Protein AF-A0A1D7VVM2-F1 (afdb_monomer_lite)

pLDDT: mean 84.2, std 16.3, range [31.2, 98.31]

Foldseek 3Di:
DDDDDDDDPDDDPDPVCLVVVLQVLLVVCLVVVPADAAPDPVLVPDDPSHSSVVNNVVVVVVVVVVVVVVVVVLVVCCVVPVPVSVCVVCVVVVVVVVVVCVVVVVVPPDDPVRVVVVPPDDPDDDDADDPPDDWDDDPPDPPDTRDDDDPPPPPDDD

InterPro domains:
  IPR024384 Protein of unknown function DUF2742 [PF10888] (24-93)

Structure (mmCIF, N/CA/C/O backbone):
data_AF-A0A1D7VVM2-F1
#
_entry.id   AF-A0A1D7VVM2-F1
#
loop_
_atom_site.group_PDB
_atom_site.id
_atom_site.type_symbol
_atom_site.label_atom_id
_atom_site.label_alt_id
_atom_site.label_comp_id
_atom_site.label_asym_id
_atom_site.label_entity_id
_atom_site.label_seq_id
_atom_site.pdbx_PDB_ins_code
_atom_site.Cartn_x
_atom_site.Cartn_y
_atom_site.Cartn_z
_atom_site.occupancy
_atom_site.B_iso_or_equiv
_atom_site.auth_seq_id
_atom_site.auth_comp_id
_atom_site.auth_asym_id
_atom_site.auth_atom_id
_atom_site.pdbx_PDB_model_num
ATOM 1 N N . MET A 1 1 ? 41.218 -35.519 -23.480 1.00 61.88 1 MET A N 1
ATOM 2 C CA . MET A 1 1 ? 41.446 -34.095 -23.802 1.00 61.88 1 MET A CA 1
ATOM 3 C C . MET A 1 1 ? 40.141 -33.341 -23.582 1.00 61.88 1 MET A C 1
ATOM 5 O O . MET A 1 1 ? 39.151 -33.751 -2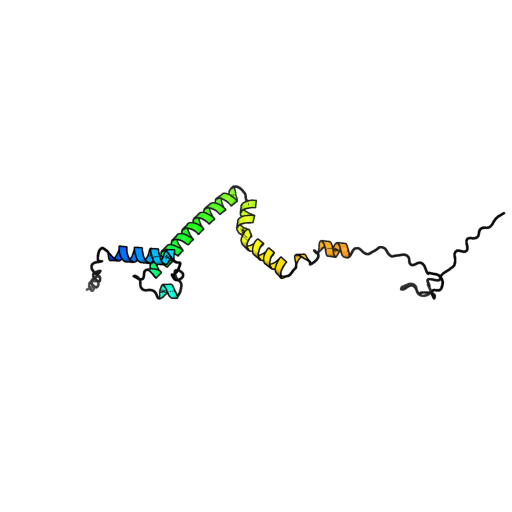4.176 1.00 61.88 1 MET A O 1
ATOM 9 N N . PRO A 1 2 ? 40.089 -32.343 -22.685 1.00 64.62 2 PRO A N 1
ATOM 10 C CA . PRO A 1 2 ? 38.879 -31.554 -22.451 1.00 64.62 2 PRO A CA 1
ATOM 11 C C . PRO A 1 2 ? 38.575 -30.666 -23.668 1.00 64.62 2 PRO A C 1
ATOM 13 O O . PRO A 1 2 ? 39.485 -30.050 -24.221 1.00 64.62 2 PRO A O 1
ATOM 16 N N . GLN A 1 3 ? 37.311 -30.627 -24.103 1.00 68.56 3 GLN A N 1
ATOM 17 C CA . GLN A 1 3 ? 36.887 -29.732 -25.181 1.00 68.56 3 GLN A CA 1
ATOM 18 C C . GLN A 1 3 ? 36.989 -28.264 -24.736 1.00 68.56 3 GLN A C 1
ATOM 20 O O . GLN A 1 3 ? 36.658 -27.957 -23.586 1.00 68.56 3 GLN A O 1
ATOM 25 N N . PRO A 1 4 ? 37.427 -27.351 -25.622 1.00 75.56 4 PRO A N 1
ATOM 26 C CA . PRO A 1 4 ? 37.431 -25.927 -25.324 1.00 75.56 4 PRO A CA 1
ATOM 27 C C . PRO A 1 4 ? 35.992 -25.414 -25.127 1.00 75.56 4 PRO A C 1
ATOM 29 O O . PRO A 1 4 ? 35.072 -25.901 -25.792 1.00 75.56 4 PRO A O 1
ATOM 32 N N . PRO A 1 5 ? 35.776 -24.434 -24.229 1.00 73.88 5 PRO A N 1
ATOM 33 C CA . PRO A 1 5 ? 34.462 -23.836 -24.035 1.00 73.88 5 PRO A CA 1
ATOM 34 C C . PRO A 1 5 ? 33.965 -23.201 -25.344 1.00 73.88 5 PRO A C 1
ATOM 36 O O . PRO A 1 5 ? 34.775 -22.663 -26.106 1.00 73.88 5 PRO A O 1
ATOM 39 N N . PRO A 1 6 ? 32.647 -23.233 -25.617 1.00 73.56 6 PRO A N 1
ATOM 40 C CA . PRO A 1 6 ? 32.097 -22.602 -26.807 1.00 73.56 6 PRO A CA 1
ATOM 41 C C . PRO A 1 6 ? 32.425 -21.100 -26.812 1.00 73.56 6 PRO A C 1
ATOM 43 O O . PRO A 1 6 ? 32.463 -20.475 -25.743 1.00 73.56 6 PRO A O 1
ATOM 46 N N . PRO A 1 7 ? 32.647 -20.494 -27.993 1.00 65.62 7 PRO A N 1
ATOM 47 C CA . PRO A 1 7 ? 32.898 -19.066 -28.083 1.00 65.62 7 PRO A CA 1
ATOM 48 C C . PRO A 1 7 ? 31.713 -18.304 -27.485 1.00 65.62 7 PRO A C 1
ATOM 50 O O . PRO A 1 7 ? 30.551 -18.568 -27.811 1.00 65.62 7 PRO A O 1
ATOM 53 N N . ARG A 1 8 ? 32.006 -17.346 -26.597 1.00 63.28 8 ARG A N 1
ATOM 54 C CA . ARG A 1 8 ? 31.006 -16.389 -26.113 1.00 63.28 8 ARG A CA 1
ATOM 55 C C . ARG A 1 8 ? 30.396 -15.714 -27.340 1.00 63.28 8 ARG A C 1
ATOM 57 O O . ARG A 1 8 ? 31.134 -15.162 -28.153 1.00 63.28 8 ARG A O 1
ATOM 64 N N . ARG A 1 9 ? 29.066 -15.780 -27.488 1.00 60.94 9 ARG A N 1
ATOM 65 C CA . ARG A 1 9 ? 28.351 -15.020 -28.522 1.00 60.94 9 ARG A CA 1
ATOM 66 C C . ARG A 1 9 ? 28.802 -13.565 -28.417 1.00 60.94 9 ARG A C 1
ATOM 68 O O . ARG A 1 9 ? 28.677 -12.971 -27.348 1.00 60.94 9 ARG A O 1
ATOM 75 N N . ALA A 1 10 ? 29.363 -13.031 -29.498 1.00 52.31 10 ALA A N 1
ATOM 76 C CA . ALA A 1 10 ? 29.695 -11.620 -29.578 1.00 52.31 10 ALA A CA 1
ATOM 77 C C . ALA A 1 10 ? 28.407 -10.823 -29.333 1.00 52.31 10 ALA A C 1
ATOM 79 O O . ALA A 1 10 ? 27.412 -11.034 -30.032 1.00 52.31 10 ALA A O 1
ATOM 80 N N . CYS A 1 11 ? 28.413 -9.956 -28.317 1.00 48.28 11 CYS A N 1
ATOM 81 C CA . CYS A 1 11 ? 27.382 -8.933 -28.192 1.00 48.28 11 CYS A CA 1
ATOM 82 C C . CYS A 1 11 ? 27.379 -8.140 -29.507 1.00 48.28 11 CYS A C 1
ATOM 84 O O . CYS A 1 11 ? 28.460 -7.726 -29.944 1.00 48.28 11 CYS A O 1
ATOM 86 N N . PRO A 1 12 ? 26.224 -7.940 -30.166 1.00 59.09 12 PRO A N 1
ATOM 87 C CA . PRO A 1 12 ? 26.161 -6.994 -31.269 1.00 59.09 12 PRO A CA 1
ATOM 88 C C . PRO A 1 12 ? 26.639 -5.621 -30.766 1.00 59.09 12 PRO A C 1
ATOM 90 O O . PRO A 1 12 ? 26.466 -5.324 -29.581 1.00 59.09 12 PRO A O 1
ATOM 93 N N . PRO A 1 13 ? 27.258 -4.789 -31.622 1.00 55.31 13 PRO A N 1
ATOM 94 C CA . PRO A 1 13 ? 27.638 -3.441 -31.228 1.00 55.31 13 PRO A CA 1
ATOM 95 C C . PRO A 1 13 ? 26.370 -2.700 -30.799 1.00 55.31 13 PRO A C 1
ATOM 97 O O . PRO A 1 13 ? 25.504 -2.408 -31.624 1.00 55.31 13 PRO A O 1
ATOM 100 N N . GLU A 1 14 ? 26.233 -2.446 -29.499 1.00 62.53 14 GLU A N 1
ATOM 101 C CA . GLU A 1 14 ? 25.170 -1.604 -28.969 1.00 62.53 14 GLU A CA 1
ATOM 102 C C . GLU A 1 14 ? 25.322 -0.235 -29.628 1.00 62.53 14 GLU A C 1
ATOM 104 O O . GLU A 1 14 ? 26.300 0.477 -29.395 1.00 62.53 14 GLU A O 1
ATOM 109 N N . CYS A 1 15 ? 24.391 0.126 -30.515 1.00 61.53 15 CYS A N 1
ATOM 110 C CA . CYS A 1 15 ? 24.367 1.466 -31.078 1.00 61.53 15 CYS A CA 1
ATOM 111 C C . CYS A 1 15 ? 24.290 2.455 -29.901 1.00 61.53 15 CYS A C 1
ATOM 113 O O . CYS A 1 15 ? 23.329 2.368 -29.133 1.00 61.53 15 CYS A O 1
ATOM 115 N N . PRO A 1 16 ? 25.231 3.406 -29.750 1.00 64.94 16 PRO A N 1
ATOM 116 C CA . PRO A 1 16 ? 25.348 4.240 -28.547 1.00 64.94 16 PRO A CA 1
ATOM 117 C C . PRO A 1 16 ? 24.122 5.124 -28.213 1.00 64.94 16 PRO A C 1
ATOM 119 O O . PRO A 1 16 ? 24.108 5.790 -27.184 1.00 64.94 16 PRO A O 1
ATOM 122 N N . GLY A 1 17 ? 23.062 5.113 -29.031 1.00 78.94 17 GLY A N 1
ATOM 123 C CA . GLY A 1 17 ? 21.769 5.748 -28.744 1.00 78.94 17 GLY A CA 1
ATOM 124 C C . GLY A 1 17 ? 20.646 4.802 -28.292 1.00 78.94 17 GLY A C 1
ATOM 125 O O . GLY A 1 17 ? 19.636 5.281 -27.780 1.00 78.94 17 GLY A O 1
ATOM 126 N N . ALA A 1 18 ? 20.789 3.481 -28.441 1.00 83.38 18 ALA A N 1
ATOM 127 C CA . ALA A 1 18 ? 19.703 2.524 -28.199 1.00 83.38 18 ALA A CA 1
ATOM 128 C C . ALA A 1 18 ? 19.247 2.515 -26.730 1.00 83.38 18 ALA A C 1
ATOM 130 O O . ALA A 1 18 ? 18.051 2.587 -26.449 1.00 83.38 18 ALA A O 1
ATOM 131 N N . VAL A 1 19 ? 20.197 2.537 -25.789 1.00 88.12 19 VAL A N 1
ATOM 132 C CA . VAL A 1 19 ? 19.908 2.608 -24.346 1.00 88.12 19 VAL A CA 1
ATOM 133 C C . VAL A 1 19 ? 19.201 3.917 -23.986 1.00 88.12 19 VAL A C 1
ATOM 135 O O . VAL A 1 19 ? 18.252 3.922 -23.204 1.00 88.12 19 VAL A O 1
ATOM 138 N N . HIS A 1 20 ? 19.623 5.037 -24.579 1.00 92.44 20 HIS A N 1
ATOM 139 C CA . HIS A 1 20 ? 19.003 6.335 -24.321 1.00 92.44 20 HIS A CA 1
ATOM 140 C C . HIS A 1 20 ? 17.558 6.400 -24.837 1.00 92.44 20 HIS A C 1
ATOM 142 O O . HIS A 1 20 ? 16.676 6.910 -24.138 1.00 92.44 20 HIS A O 1
ATOM 148 N N . VAL A 1 21 ? 17.297 5.839 -26.023 1.00 93.81 21 VAL A N 1
ATOM 149 C CA . VAL A 1 21 ? 15.944 5.723 -26.584 1.00 93.81 21 VAL A CA 1
ATOM 150 C C . VAL A 1 21 ? 15.067 4.843 -25.694 1.00 93.81 21 VAL A C 1
ATOM 152 O O . VAL A 1 21 ? 13.988 5.286 -25.294 1.00 93.81 21 VAL A O 1
ATOM 155 N N . LEU A 1 22 ? 15.552 3.658 -25.304 1.00 93.44 22 LEU A N 1
ATOM 156 C CA . LEU A 1 22 ? 14.839 2.745 -24.406 1.00 93.44 22 LEU A CA 1
ATOM 157 C C . LEU A 1 22 ? 14.478 3.427 -23.080 1.00 93.44 22 LEU A C 1
ATOM 159 O O . LEU A 1 22 ? 13.329 3.387 -22.643 1.00 93.44 22 LEU A O 1
ATOM 163 N N . TRP A 1 23 ? 15.440 4.115 -22.463 1.00 95.12 23 TRP A N 1
ATOM 164 C CA . TRP A 1 23 ? 15.235 4.840 -21.210 1.00 95.12 23 TRP A CA 1
ATOM 165 C C . TRP A 1 23 ? 14.204 5.967 -21.341 1.00 95.12 23 TRP A C 1
ATOM 167 O O . TRP A 1 23 ? 13.373 6.172 -20.454 1.00 95.12 23 TRP A O 1
ATOM 177 N N . THR A 1 24 ? 14.234 6.699 -22.455 1.00 96.62 24 THR A N 1
ATOM 178 C CA . THR A 1 24 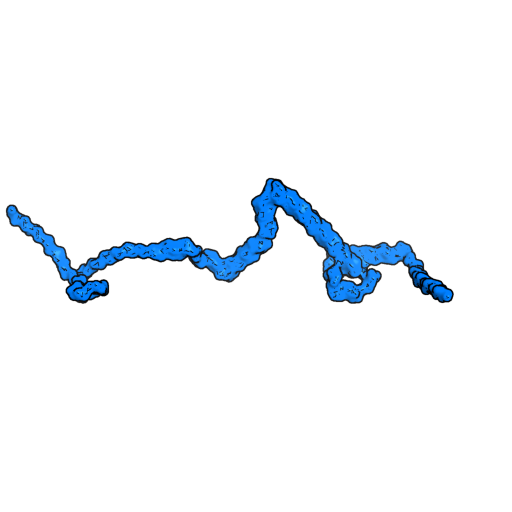? 13.289 7.790 -22.729 1.00 96.62 24 THR A CA 1
ATOM 179 C C . THR A 1 24 ? 11.866 7.259 -22.891 1.00 96.62 24 THR A C 1
ATOM 181 O O . THR A 1 24 ? 10.935 7.793 -22.285 1.00 96.62 24 THR A O 1
ATOM 184 N N . GLN A 1 25 ? 11.700 6.167 -23.637 1.00 95.94 25 GLN A N 1
ATOM 185 C CA . GLN A 1 25 ? 10.410 5.501 -23.820 1.00 95.94 25 GLN A CA 1
ATOM 186 C C . GLN A 1 25 ? 9.894 4.882 -22.513 1.00 95.94 25 GLN A C 1
ATOM 188 O O . GLN A 1 25 ? 8.725 5.058 -22.173 1.00 95.94 25 GLN A O 1
ATOM 193 N N . ALA A 1 26 ? 10.761 4.240 -21.728 1.00 96.56 26 ALA A N 1
ATOM 194 C CA . ALA A 1 26 ? 10.398 3.685 -20.426 1.00 96.56 26 ALA A CA 1
ATOM 195 C C . ALA A 1 26 ? 9.954 4.772 -19.437 1.00 96.56 26 ALA A C 1
ATOM 197 O O . ALA A 1 26 ? 8.964 4.599 -18.731 1.00 96.56 26 ALA A O 1
ATOM 198 N N . LYS A 1 27 ? 10.626 5.932 -19.416 1.00 96.56 27 LYS A N 1
ATOM 199 C CA . LYS A 1 27 ? 10.187 7.093 -18.623 1.00 96.56 27 LYS A CA 1
ATOM 200 C C . LYS A 1 27 ? 8.808 7.595 -19.043 1.00 96.56 27 LYS A C 1
ATOM 202 O O . LYS A 1 27 ? 8.024 7.975 -18.175 1.00 96.56 27 LYS A O 1
ATOM 207 N N . ALA A 1 28 ? 8.516 7.624 -20.343 1.00 96.56 28 ALA A N 1
ATOM 208 C CA . ALA A 1 28 ? 7.195 8.000 -20.836 1.00 96.56 28 ALA A CA 1
ATOM 209 C C . ALA A 1 28 ? 6.129 6.996 -20.365 1.00 96.56 28 ALA A C 1
ATOM 211 O O . ALA A 1 28 ? 5.160 7.407 -19.729 1.00 96.56 28 ALA A O 1
ATOM 212 N N . ALA A 1 29 ? 6.360 5.692 -20.561 1.00 95.94 29 ALA A N 1
ATOM 213 C CA . ALA A 1 29 ? 5.468 4.633 -20.083 1.00 95.94 29 ALA A CA 1
ATOM 214 C C . ALA A 1 29 ? 5.239 4.726 -18.564 1.00 95.94 29 ALA A C 1
ATOM 216 O O . ALA A 1 29 ? 4.094 4.773 -18.111 1.00 95.94 29 ALA A O 1
ATOM 217 N N . TYR A 1 30 ? 6.315 4.881 -17.787 1.00 97.12 30 TYR A N 1
ATOM 218 C CA . TYR A 1 30 ? 6.257 5.060 -16.337 1.00 97.12 30 TYR A CA 1
ATOM 219 C C . TYR A 1 30 ? 5.369 6.243 -15.924 1.00 97.12 30 TYR A C 1
ATOM 221 O O . TYR A 1 30 ? 4.502 6.100 -15.067 1.00 97.12 30 TYR A O 1
ATOM 229 N N . ARG A 1 31 ? 5.540 7.408 -16.566 1.00 96.88 31 ARG A N 1
ATOM 230 C CA . ARG A 1 31 ? 4.743 8.613 -16.276 1.00 96.88 31 ARG A CA 1
ATOM 231 C C . ARG A 1 31 ? 3.263 8.446 -16.604 1.00 96.88 31 ARG A C 1
ATOM 233 O O . ARG A 1 31 ? 2.433 9.028 -15.918 1.00 96.88 31 ARG A O 1
ATOM 240 N N . THR A 1 32 ? 2.939 7.677 -17.640 1.00 96.62 32 THR A N 1
ATOM 241 C CA . THR A 1 32 ? 1.543 7.397 -18.014 1.00 96.62 32 THR A CA 1
ATOM 242 C C . THR A 1 32 ? 0.881 6.317 -17.159 1.00 96.62 32 THR A C 1
ATOM 244 O O . THR A 1 32 ? -0.336 6.188 -17.200 1.00 96.62 32 THR A O 1
ATOM 247 N N . GLY A 1 33 ? 1.653 5.521 -16.408 1.00 94.88 33 GLY A N 1
ATOM 248 C CA . GLY A 1 33 ? 1.131 4.344 -15.706 1.00 94.88 33 GLY A CA 1
ATOM 249 C C . GLY A 1 33 ? 0.821 3.148 -16.618 1.00 94.88 33 GLY A C 1
ATOM 250 O O . GLY A 1 33 ? 0.326 2.136 -16.135 1.00 94.88 33 GLY A O 1
ATOM 251 N N . ALA A 1 34 ? 1.099 3.243 -17.924 1.00 92.69 34 ALA A N 1
ATOM 252 C CA . ALA A 1 34 ? 0.788 2.212 -18.913 1.00 92.69 34 ALA A CA 1
ATOM 253 C C . ALA A 1 34 ? 1.914 1.166 -19.014 1.00 92.69 34 ALA A C 1
ATOM 255 O O . ALA A 1 34 ? 2.692 1.149 -19.969 1.00 92.69 34 ALA A O 1
ATOM 256 N N . PHE A 1 35 ? 2.030 0.315 -17.996 1.00 96.75 35 PHE A N 1
ATOM 257 C CA . PHE A 1 35 ? 2.978 -0.802 -17.946 1.00 96.75 35 PHE A CA 1
ATOM 258 C C . PHE A 1 35 ? 2.438 -1.919 -17.033 1.00 96.75 35 PHE A C 1
ATOM 260 O O . PHE A 1 35 ? 1.682 -1.630 -16.103 1.00 96.75 35 PHE A O 1
ATOM 267 N N . PRO A 1 36 ? 2.810 -3.192 -17.261 1.00 97.88 36 PRO A N 1
ATOM 268 C CA . PRO A 1 36 ? 2.321 -4.298 -16.442 1.00 97.88 36 PRO A CA 1
ATOM 269 C C . PRO A 1 36 ? 2.964 -4.314 -15.050 1.00 97.88 36 PRO A C 1
ATOM 271 O O . PRO A 1 36 ? 4.016 -3.715 -14.816 1.00 97.88 36 PRO A O 1
ATOM 274 N N . LEU A 1 37 ? 2.378 -5.060 -14.114 1.00 97.75 37 LEU A N 1
ATOM 275 C CA . LEU A 1 37 ? 2.981 -5.288 -12.800 1.00 97.75 37 LEU A CA 1
ATOM 276 C C . LEU A 1 37 ? 4.325 -6.028 -12.936 1.00 97.75 37 LEU A C 1
ATOM 278 O O . LEU A 1 37 ? 4.410 -7.050 -13.618 1.00 97.75 37 LEU A O 1
ATOM 282 N N . TYR A 1 38 ? 5.367 -5.537 -12.255 1.00 97.62 38 TYR A N 1
ATOM 283 C CA . TYR A 1 38 ? 6.677 -6.196 -12.215 1.00 97.62 38 TYR A CA 1
ATOM 284 C C . TYR A 1 38 ? 6.561 -7.654 -11.748 1.00 97.62 38 TYR A C 1
ATOM 286 O O . TYR A 1 38 ? 5.858 -7.941 -10.782 1.00 97.62 38 TYR A O 1
ATOM 294 N N . ALA A 1 39 ? 7.265 -8.559 -12.436 1.00 96.75 39 ALA A N 1
ATOM 295 C CA . ALA A 1 39 ? 7.231 -10.008 -12.210 1.00 96.75 39 ALA A CA 1
ATOM 296 C C . ALA A 1 39 ? 5.843 -10.675 -12.368 1.00 96.75 39 ALA A C 1
ATOM 298 O O . ALA A 1 39 ? 5.693 -11.855 -12.055 1.00 96.75 39 ALA A O 1
ATOM 299 N N . GLY A 1 40 ? 4.838 -9.958 -12.885 1.00 97.50 40 GLY A N 1
ATOM 300 C CA . GLY A 1 40 ? 3.553 -10.538 -13.272 1.00 97.50 40 GLY A CA 1
ATOM 301 C C . GLY A 1 40 ? 3.623 -11.310 -14.601 1.00 97.50 40 GLY A C 1
ATOM 302 O O . GLY A 1 40 ? 4.595 -11.165 -15.347 1.00 97.50 40 GLY A O 1
ATOM 303 N N . PRO A 1 41 ? 2.584 -12.095 -14.951 1.00 97.81 41 PRO A N 1
ATOM 304 C CA . PRO A 1 41 ? 2.559 -12.884 -16.187 1.00 97.81 41 PRO A CA 1
ATOM 305 C C . PRO A 1 41 ? 2.778 -12.050 -17.458 1.00 97.81 41 PRO A C 1
ATOM 307 O O . PRO A 1 41 ? 3.583 -12.426 -18.307 1.00 97.81 41 PRO A O 1
ATOM 310 N N . GLU A 1 42 ? 2.125 -10.887 -17.556 1.00 97.50 42 GLU A N 1
ATOM 311 C CA . GLU A 1 42 ? 2.286 -9.959 -18.684 1.00 97.50 42 GLU A CA 1
ATOM 312 C C . GLU A 1 42 ? 3.723 -9.432 -18.785 1.00 97.50 42 GLU A C 1
ATOM 314 O O . GLU A 1 42 ? 4.305 -9.434 -19.865 1.00 97.50 42 GLU A O 1
ATOM 319 N N . TRP A 1 43 ? 4.337 -9.069 -17.653 1.00 97.94 43 TRP A N 1
ATOM 320 C CA . TRP A 1 43 ? 5.727 -8.607 -17.598 1.00 97.94 43 TRP A CA 1
ATOM 321 C C . TRP A 1 43 ? 6.722 -9.695 -18.016 1.00 97.94 43 TRP A C 1
ATOM 323 O O . TRP A 1 43 ? 7.685 -9.414 -18.730 1.00 97.94 43 TRP A O 1
ATOM 333 N N . CYS A 1 44 ? 6.484 -10.945 -17.608 1.00 97.38 44 CYS A N 1
ATOM 334 C CA . CYS A 1 44 ? 7.314 -12.087 -17.992 1.00 97.38 44 CYS A CA 1
ATOM 335 C C . CYS A 1 44 ? 7.270 -12.360 -19.502 1.00 97.38 44 CYS A C 1
ATOM 337 O O . CYS A 1 44 ? 8.266 -12.826 -20.057 1.00 97.38 44 CYS A O 1
ATOM 339 N N . GLY A 1 45 ? 6.147 -12.046 -20.158 1.00 97.38 45 GLY A N 1
ATOM 340 C CA . GLY A 1 45 ? 5.985 -12.151 -21.609 1.00 97.38 45 GLY A CA 1
ATOM 341 C C . GLY A 1 45 ? 6.668 -11.036 -22.411 1.00 97.38 45 GLY A C 1
ATOM 342 O O . GLY A 1 45 ? 6.865 -11.197 -23.616 1.00 97.38 45 GLY A O 1
ATOM 343 N N . LEU A 1 46 ? 7.054 -9.923 -21.777 1.00 96.38 46 LEU A N 1
ATOM 344 C CA . LEU A 1 46 ? 7.705 -8.808 -22.467 1.00 96.38 46 LEU A CA 1
ATOM 345 C C . LEU A 1 46 ? 9.128 -9.157 -22.907 1.00 96.38 46 LEU A C 1
ATOM 347 O O . LEU A 1 46 ? 9.875 -9.852 -22.212 1.00 96.38 46 LEU A O 1
ATOM 351 N N . ARG A 1 47 ? 9.559 -8.587 -24.034 1.00 95.31 47 ARG A N 1
ATOM 352 C CA . ARG A 1 47 ? 10.951 -8.702 -24.490 1.00 95.31 47 ARG A CA 1
ATOM 353 C C . ARG A 1 47 ? 11.903 -7.964 -23.531 1.00 95.31 47 ARG A C 1
ATOM 355 O O . ARG A 1 47 ? 11.485 -7.001 -22.891 1.00 95.31 47 ARG A O 1
ATOM 362 N N . PRO A 1 48 ? 13.182 -8.373 -23.429 1.00 91.81 48 PRO A N 1
ATOM 363 C CA . PRO A 1 48 ? 14.165 -7.670 -22.599 1.00 91.81 48 PRO A CA 1
ATOM 364 C C . PRO A 1 48 ? 14.317 -6.181 -22.946 1.00 91.81 48 PRO A C 1
ATOM 366 O O . PRO A 1 48 ? 14.424 -5.361 -22.041 1.00 91.81 48 PRO A O 1
ATOM 369 N N . ASP A 1 49 ? 14.239 -5.842 -24.236 1.00 93.50 49 ASP A N 1
ATOM 370 C CA . ASP A 1 49 ? 14.390 -4.472 -24.751 1.00 93.50 49 ASP A CA 1
ATOM 371 C C . ASP A 1 49 ? 13.061 -3.697 -24.822 1.00 93.50 49 ASP A C 1
ATOM 373 O O . ASP A 1 49 ? 12.966 -2.678 -25.502 1.00 93.50 49 ASP A O 1
ATOM 377 N N . ASP A 1 50 ? 12.002 -4.192 -24.174 1.00 95.25 50 ASP A N 1
ATOM 378 C CA . ASP A 1 50 ? 10.710 -3.511 -24.149 1.00 95.25 50 ASP A CA 1
ATOM 379 C C . ASP A 1 50 ? 10.717 -2.367 -23.111 1.00 95.25 50 ASP A C 1
ATOM 381 O O . ASP A 1 50 ? 10.980 -2.612 -21.924 1.00 95.25 50 ASP A O 1
ATOM 385 N N . PRO A 1 51 ? 10.400 -1.113 -23.492 1.00 96.75 51 PRO A N 1
ATOM 386 C CA . PRO A 1 51 ? 10.355 0.006 -22.553 1.00 96.75 51 PRO A CA 1
ATOM 387 C C . PRO A 1 51 ? 9.333 -0.180 -21.424 1.00 96.75 51 PRO A C 1
ATOM 389 O O . PRO A 1 51 ? 9.558 0.326 -20.321 1.00 96.75 51 PRO A O 1
ATOM 392 N N . GLN A 1 52 ? 8.240 -0.919 -21.644 1.00 97.62 52 GLN A N 1
ATOM 393 C CA . GLN A 1 52 ? 7.270 -1.224 -20.590 1.00 97.62 52 GLN A CA 1
ATOM 394 C C . GLN A 1 52 ? 7.884 -2.121 -19.516 1.00 97.62 52 GLN A C 1
ATOM 396 O O . GLN A 1 52 ? 7.643 -1.911 -18.328 1.00 97.62 52 GLN A O 1
ATOM 401 N N . ARG A 1 53 ? 8.746 -3.068 -19.909 1.00 97.38 53 ARG A N 1
ATOM 402 C CA . ARG A 1 53 ? 9.423 -3.974 -18.973 1.00 97.38 53 ARG A CA 1
ATOM 403 C C . ARG A 1 53 ? 10.304 -3.193 -18.005 1.00 97.38 53 ARG A C 1
ATOM 405 O O . ARG A 1 53 ? 10.280 -3.455 -16.800 1.00 97.38 53 ARG A O 1
ATOM 412 N N . LEU A 1 54 ? 11.045 -2.218 -18.531 1.00 96.69 54 LEU A N 1
ATOM 413 C CA . LEU A 1 54 ? 11.878 -1.312 -17.746 1.00 96.69 54 LEU A CA 1
ATOM 414 C C . LEU A 1 54 ? 11.034 -0.360 -16.881 1.00 96.69 54 LEU A C 1
ATOM 416 O O . LEU A 1 54 ? 11.369 -0.146 -15.717 1.00 96.69 54 LEU A O 1
ATOM 420 N N . ALA A 1 55 ? 9.917 0.163 -17.394 1.00 98.00 55 ALA A N 1
ATOM 421 C CA . ALA A 1 55 ? 9.001 1.001 -16.617 1.00 98.00 55 ALA A CA 1
ATOM 422 C C . ALA A 1 55 ? 8.446 0.273 -15.379 1.00 98.00 55 ALA A C 1
ATOM 424 O O . ALA A 1 55 ? 8.451 0.838 -14.283 1.00 98.00 55 ALA A O 1
ATOM 425 N N . SER A 1 56 ? 8.061 -1.001 -15.515 1.00 98.12 56 SER A N 1
ATOM 426 C CA . SER A 1 56 ? 7.626 -1.836 -14.388 1.00 98.12 56 SER A CA 1
ATOM 427 C C . SER A 1 56 ? 8.721 -2.019 -13.334 1.00 98.12 56 SER A C 1
ATOM 429 O O . SER A 1 56 ? 8.437 -1.958 -12.139 1.00 98.12 56 SER A O 1
ATOM 431 N N . VAL A 1 57 ? 9.979 -2.208 -13.755 1.00 97.75 57 VAL A N 1
ATOM 432 C CA . VAL A 1 57 ? 11.129 -2.313 -12.837 1.00 97.75 57 VAL A CA 1
ATOM 433 C C . VAL A 1 57 ? 11.321 -1.012 -12.059 1.00 97.75 57 VAL A C 1
ATOM 435 O O . VAL A 1 57 ? 11.505 -1.047 -10.844 1.00 97.75 57 VAL A O 1
ATOM 438 N N . LEU A 1 58 ? 11.229 0.142 -12.729 1.00 97.12 58 LEU A N 1
ATOM 439 C CA . LEU A 1 58 ? 11.327 1.448 -12.069 1.00 97.12 58 LEU A CA 1
ATOM 440 C C . LEU A 1 58 ? 10.208 1.652 -11.044 1.00 97.12 58 LEU A C 1
ATOM 442 O O . LEU A 1 58 ? 10.469 2.127 -9.939 1.00 97.12 58 LEU A O 1
ATOM 446 N N . ALA A 1 59 ? 8.980 1.249 -11.375 1.00 97.94 59 ALA A N 1
ATOM 447 C CA . ALA A 1 59 ? 7.857 1.299 -10.447 1.00 97.94 59 ALA A CA 1
ATOM 448 C C . ALA A 1 59 ? 8.059 0.400 -9.226 1.00 97.94 59 ALA A C 1
ATOM 450 O O . ALA A 1 59 ? 7.828 0.845 -8.101 1.00 97.94 59 ALA A O 1
ATOM 451 N N . ALA A 1 60 ? 8.550 -0.823 -9.423 1.00 98.19 60 ALA A N 1
ATOM 452 C CA . ALA A 1 60 ? 8.870 -1.729 -8.326 1.00 98.19 60 ALA A CA 1
ATOM 453 C C . ALA A 1 60 ? 9.988 -1.171 -7.431 1.00 98.19 60 ALA A C 1
ATOM 455 O O . ALA A 1 60 ? 9.854 -1.176 -6.208 1.00 98.19 60 ALA A O 1
ATOM 456 N N . ALA A 1 61 ? 11.055 -0.627 -8.023 1.00 98.00 61 ALA A N 1
ATOM 457 C CA . ALA A 1 61 ? 12.158 -0.017 -7.283 1.00 98.00 61 ALA A CA 1
ATOM 458 C C . ALA A 1 61 ? 11.706 1.209 -6.470 1.00 98.00 61 ALA A C 1
ATOM 460 O O . ALA A 1 61 ? 12.109 1.384 -5.320 1.00 98.00 61 ALA A O 1
ATOM 461 N N . GLU A 1 62 ? 10.840 2.051 -7.038 1.00 97.88 62 GLU A N 1
ATOM 462 C CA . GLU A 1 62 ? 10.233 3.183 -6.333 1.00 97.88 62 GLU A CA 1
ATOM 463 C C . GLU A 1 62 ? 9.337 2.717 -5.179 1.00 97.88 62 GLU A C 1
ATOM 465 O O . GLU A 1 62 ? 9.445 3.233 -4.067 1.00 97.88 62 GLU A O 1
ATOM 470 N N . SER A 1 63 ? 8.484 1.718 -5.423 1.00 97.00 63 SER A N 1
ATOM 471 C CA . SER A 1 63 ? 7.628 1.129 -4.391 1.00 97.00 63 SER A CA 1
ATOM 472 C C . SER A 1 63 ? 8.457 0.561 -3.243 1.00 97.00 63 SER A C 1
ATOM 474 O O . SER A 1 63 ? 8.118 0.772 -2.082 1.00 97.00 63 SER A O 1
ATOM 476 N N . TRP A 1 64 ? 9.566 -0.113 -3.553 1.00 97.38 64 TRP A N 1
ATOM 477 C CA . TRP A 1 64 ? 10.489 -0.628 -2.548 1.00 97.38 64 TRP A CA 1
ATOM 478 C C . TRP A 1 64 ? 11.133 0.494 -1.732 1.00 97.38 64 TRP A C 1
ATOM 480 O O . TRP A 1 64 ? 11.164 0.418 -0.507 1.00 97.38 64 TRP A O 1
ATOM 490 N N . ARG A 1 65 ? 11.586 1.576 -2.381 1.00 98.31 65 ARG A N 1
ATOM 491 C CA . ARG A 1 65 ? 12.152 2.736 -1.674 1.00 98.31 65 ARG A CA 1
ATOM 492 C C . ARG A 1 65 ? 11.146 3.350 -0.702 1.00 98.31 65 ARG A C 1
ATOM 494 O O . ARG A 1 65 ? 11.504 3.641 0.434 1.00 98.31 65 ARG A O 1
ATOM 501 N N . ARG A 1 66 ? 9.891 3.521 -1.131 1.00 98.00 66 ARG A N 1
ATOM 502 C CA . ARG A 1 66 ? 8.811 4.034 -0.271 1.00 98.00 66 ARG A CA 1
ATOM 503 C C . ARG A 1 66 ? 8.499 3.087 0.875 1.00 98.00 66 ARG A C 1
ATOM 505 O O . ARG A 1 66 ? 8.295 3.545 1.988 1.00 98.00 66 ARG A O 1
ATOM 512 N N . HIS A 1 67 ? 8.487 1.784 0.609 1.00 96.75 67 HIS A N 1
ATOM 513 C CA . HIS A 1 67 ? 8.268 0.780 1.640 1.00 96.75 67 HIS A CA 1
ATOM 514 C C . HIS A 1 67 ? 9.359 0.822 2.715 1.00 96.75 67 HIS A C 1
ATOM 516 O O . HIS A 1 67 ? 9.032 0.796 3.895 1.00 96.75 67 HIS A O 1
ATOM 522 N N . GLN A 1 68 ? 10.630 0.950 2.325 1.00 98.31 68 GLN A N 1
ATOM 523 C CA . GLN A 1 68 ? 11.727 1.092 3.286 1.00 98.31 68 GLN A CA 1
ATOM 524 C C . GLN A 1 68 ? 11.624 2.399 4.076 1.00 98.31 68 GLN A C 1
ATOM 526 O O . GLN A 1 68 ? 11.699 2.362 5.295 1.00 98.31 68 GLN A O 1
ATOM 531 N N . ALA A 1 69 ? 11.340 3.524 3.415 1.00 98.06 69 ALA A N 1
ATOM 532 C CA . ALA A 1 69 ? 11.135 4.795 4.110 1.00 98.06 69 ALA A CA 1
ATOM 533 C C . ALA A 1 69 ? 9.967 4.742 5.115 1.00 98.06 69 ALA A C 1
ATOM 535 O O . ALA A 1 69 ? 10.054 5.326 6.192 1.00 98.06 69 ALA A O 1
ATOM 536 N N . GLU A 1 70 ? 8.882 4.034 4.784 1.00 97.38 70 GLU A N 1
ATOM 537 C CA . GLU A 1 70 ? 7.765 3.829 5.711 1.00 97.38 70 GLU A CA 1
ATOM 538 C C . GLU A 1 70 ? 8.155 2.921 6.878 1.00 97.38 70 GLU A C 1
ATOM 540 O O . GLU A 1 70 ? 7.782 3.197 8.013 1.00 97.38 70 GLU A O 1
ATOM 545 N N . ARG A 1 71 ? 8.936 1.866 6.630 1.00 97.38 71 ARG A N 1
ATOM 546 C CA . ARG A 1 71 ? 9.465 1.012 7.700 1.00 97.38 71 ARG A CA 1
ATOM 547 C C . ARG A 1 71 ? 10.351 1.797 8.657 1.00 97.38 71 ARG A C 1
ATOM 549 O O . ARG A 1 71 ? 10.085 1.767 9.848 1.00 97.38 71 ARG A O 1
ATOM 556 N N . ASP A 1 72 ? 11.306 2.565 8.139 1.00 98.06 72 ASP A N 1
ATOM 557 C CA . ASP A 1 72 ? 12.192 3.399 8.957 1.00 98.06 72 ASP A CA 1
ATOM 558 C C . ASP A 1 72 ? 11.384 4.413 9.786 1.00 98.06 72 ASP A C 1
ATOM 560 O O . ASP A 1 72 ? 11.636 4.615 10.974 1.00 98.06 72 ASP A O 1
ATOM 564 N N . ARG A 1 73 ? 10.358 5.028 9.180 1.00 97.56 73 ARG A N 1
ATOM 565 C CA . ARG A 1 73 ? 9.422 5.917 9.882 1.00 97.56 73 ARG A CA 1
ATOM 566 C C . ARG A 1 73 ? 8.681 5.189 11.006 1.00 97.56 73 ARG A C 1
ATOM 568 O O . ARG A 1 73 ? 8.513 5.772 12.075 1.00 97.56 73 ARG A O 1
ATOM 575 N N . LEU A 1 74 ? 8.191 3.973 10.763 1.00 97.44 74 LEU A N 1
ATOM 576 C CA . LEU A 1 74 ? 7.479 3.179 11.766 1.00 97.44 74 LEU A CA 1
ATOM 577 C C . LEU A 1 74 ? 8.408 2.723 12.892 1.00 97.44 74 LEU A C 1
ATOM 579 O O . LEU A 1 74 ? 7.986 2.777 14.040 1.00 97.44 74 LEU A O 1
ATOM 583 N N . ASP A 1 75 ? 9.650 2.348 12.594 1.00 97.56 75 ASP A N 1
ATOM 584 C CA . ASP A 1 75 ? 10.641 1.973 13.607 1.00 97.56 75 ASP A CA 1
ATOM 585 C C . ASP A 1 75 ? 10.938 3.165 14.534 1.00 97.56 75 ASP A C 1
ATOM 587 O O . ASP A 1 75 ? 10.831 3.045 15.752 1.00 97.56 75 ASP A O 1
ATOM 591 N N . VAL A 1 76 ? 11.171 4.360 13.972 1.00 97.88 76 VAL A N 1
ATOM 592 C CA . VAL A 1 76 ? 11.329 5.598 14.762 1.00 97.88 76 VAL A CA 1
ATOM 593 C C . VAL A 1 76 ? 10.082 5.901 15.597 1.00 97.88 76 VAL A C 1
ATOM 595 O O . VAL A 1 76 ? 10.186 6.324 16.748 1.00 97.88 76 VAL A O 1
ATOM 598 N N . LEU A 1 77 ? 8.891 5.712 15.024 1.00 97.06 77 LEU A N 1
ATOM 599 C CA . LEU A 1 77 ? 7.635 5.983 15.718 1.00 97.06 77 LEU A CA 1
ATOM 600 C C . LEU A 1 77 ? 7.394 4.998 16.864 1.00 97.06 77 LEU A C 1
ATOM 602 O O . LEU A 1 77 ? 6.881 5.406 17.898 1.00 97.06 77 LEU A O 1
ATOM 606 N N . MET A 1 78 ? 7.775 3.732 16.694 1.00 97.44 78 MET A N 1
ATOM 607 C CA . MET A 1 78 ? 7.660 2.701 17.725 1.00 97.44 78 MET A CA 1
ATOM 608 C C . MET A 1 78 ? 8.446 3.081 18.983 1.00 97.44 78 MET A C 1
ATOM 610 O O . MET A 1 78 ? 7.932 2.906 20.085 1.00 97.44 78 MET A O 1
ATOM 614 N N . ASP A 1 79 ? 9.644 3.645 18.819 1.00 97.25 79 ASP A N 1
ATOM 615 C CA . ASP A 1 79 ? 10.488 4.070 19.940 1.00 97.25 79 ASP A CA 1
ATOM 616 C C . ASP A 1 79 ? 10.034 5.405 20.555 1.00 97.25 79 ASP A C 1
ATOM 618 O O . ASP A 1 79 ? 10.091 5.586 21.772 1.00 97.25 79 ASP A O 1
ATOM 622 N N . ALA A 1 80 ? 9.591 6.358 19.726 1.00 98.00 80 ALA A N 1
ATOM 623 C CA . ALA A 1 80 ? 9.260 7.714 20.170 1.00 98.00 80 ALA A CA 1
ATOM 624 C C . ALA A 1 80 ? 7.827 7.868 20.715 1.00 98.00 80 ALA A C 1
ATOM 626 O O . ALA A 1 80 ? 7.611 8.635 21.653 1.00 98.00 80 ALA A O 1
ATOM 627 N N . ASP A 1 81 ? 6.849 7.185 20.112 1.00 98.00 81 ASP A N 1
ATOM 628 C CA . ASP A 1 81 ? 5.423 7.241 20.465 1.00 98.00 81 ASP A CA 1
ATOM 629 C C . ASP A 1 81 ? 4.722 5.908 20.103 1.00 98.00 81 ASP A C 1
ATOM 631 O O . ASP A 1 81 ? 4.116 5.778 19.026 1.00 98.00 81 ASP A O 1
ATOM 635 N N . PRO A 1 82 ? 4.769 4.909 21.007 1.00 97.25 82 PRO A N 1
ATOM 636 C CA . PRO A 1 82 ? 4.149 3.601 20.794 1.00 97.25 82 PRO A CA 1
ATOM 637 C C . PRO A 1 82 ? 2.645 3.661 20.481 1.00 97.25 82 PRO A C 1
ATOM 639 O O . PRO A 1 82 ? 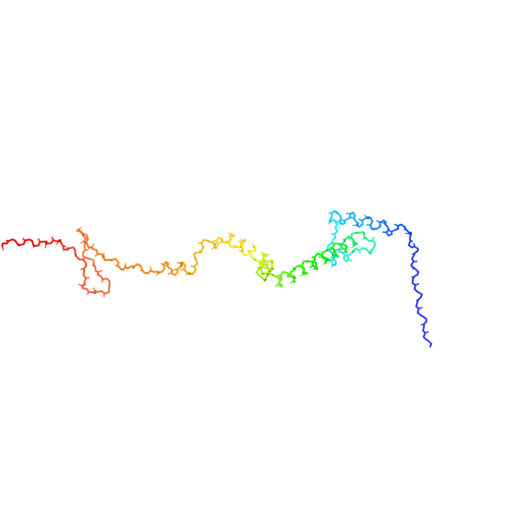2.135 2.835 19.718 1.00 97.25 82 PRO A O 1
ATOM 642 N N . ASP A 1 83 ? 1.923 4.650 21.018 1.00 97.38 83 ASP A N 1
ATOM 643 C CA . ASP A 1 83 ? 0.487 4.814 20.774 1.00 97.38 83 ASP A CA 1
ATOM 644 C C . ASP A 1 83 ? 0.220 5.330 19.354 1.00 97.38 83 ASP A C 1
ATOM 646 O O . ASP A 1 83 ? -0.689 4.857 18.661 1.00 97.38 83 ASP A O 1
ATOM 650 N N . ALA A 1 84 ? 1.007 6.301 18.878 1.00 97.06 84 ALA A N 1
ATOM 651 C CA . ALA A 1 84 ? 0.947 6.732 17.484 1.00 97.06 84 ALA A CA 1
ATOM 652 C C . ALA A 1 84 ? 1.370 5.621 16.522 1.00 97.06 84 ALA A C 1
ATOM 654 O O . ALA A 1 84 ? 0.727 5.470 15.478 1.00 97.06 84 ALA A O 1
ATOM 655 N N . TRP A 1 85 ? 2.377 4.822 16.879 1.00 98.06 85 TRP A N 1
ATOM 656 C CA . TRP A 1 85 ? 2.753 3.636 16.115 1.00 98.06 85 TRP A CA 1
ATOM 657 C C . TRP A 1 85 ? 1.588 2.650 16.006 1.00 98.06 85 TRP A C 1
ATOM 659 O O . TRP A 1 85 ? 1.205 2.289 14.892 1.00 98.06 85 TRP A O 1
ATOM 669 N N . TRP A 1 86 ? 0.948 2.294 17.126 1.00 97.56 86 TRP A N 1
ATOM 670 C CA . TRP A 1 86 ? -0.192 1.374 17.136 1.00 97.56 86 TRP A CA 1
ATOM 671 C C . TRP A 1 86 ? -1.337 1.879 16.254 1.00 97.56 86 TRP A C 1
ATOM 673 O O . TRP A 1 86 ? -1.886 1.131 15.4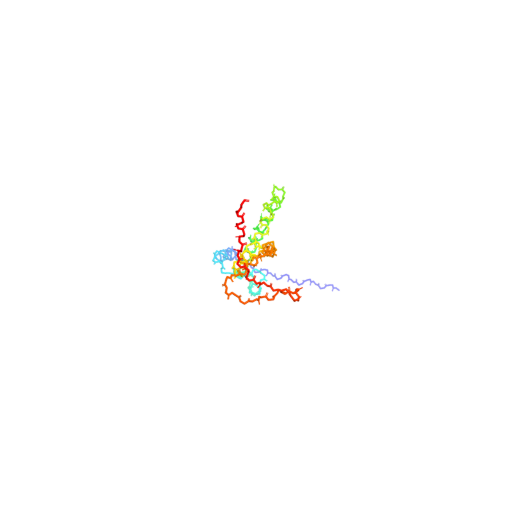38 1.00 97.56 86 TRP A O 1
ATOM 683 N N . ARG A 1 87 ? -1.667 3.173 16.354 1.00 97.44 87 ARG A N 1
ATOM 684 C CA . ARG A 1 87 ? -2.668 3.808 15.483 1.00 97.44 87 ARG A CA 1
ATOM 685 C C . ARG A 1 87 ? -2.281 3.724 14.009 1.00 97.44 87 ARG A C 1
ATOM 687 O O . ARG A 1 87 ? -3.142 3.423 13.190 1.00 97.44 87 ARG A O 1
ATOM 694 N N . ALA A 1 88 ? -1.017 3.969 13.666 1.00 96.50 88 ALA A N 1
ATOM 695 C CA . ALA A 1 88 ? -0.538 3.919 12.288 1.00 96.50 88 ALA A CA 1
ATOM 696 C C . ALA A 1 88 ? -0.618 2.500 11.704 1.00 96.50 88 ALA A C 1
ATOM 698 O O . ALA A 1 88 ? -1.211 2.311 10.640 1.00 96.50 88 ALA A O 1
ATOM 699 N N . VAL A 1 89 ? -0.101 1.490 12.413 1.00 97.06 89 VAL A N 1
ATOM 700 C CA . VAL A 1 89 ? -0.073 0.103 11.911 1.00 97.06 89 VAL A CA 1
ATOM 701 C C . VAL A 1 89 ? -1.463 -0.536 11.861 1.00 97.06 89 VAL A C 1
ATOM 703 O O . VAL A 1 89 ? -1.736 -1.355 10.986 1.00 97.06 89 VAL A O 1
ATOM 706 N N . THR A 1 90 ? -2.381 -0.131 12.745 1.00 96.88 90 THR A N 1
ATOM 707 C CA . THR A 1 90 ? -3.768 -0.628 12.751 1.00 96.88 90 THR A CA 1
ATOM 708 C C . THR A 1 90 ? -4.747 0.244 11.963 1.00 96.88 90 THR A C 1
ATOM 710 O O . THR A 1 90 ? -5.921 -0.117 11.868 1.00 96.88 90 THR A O 1
ATOM 713 N N . ALA A 1 91 ? -4.313 1.359 11.364 1.00 96.00 91 ALA A N 1
ATOM 714 C CA . ALA A 1 91 ? -5.203 2.314 10.694 1.00 96.00 91 ALA A CA 1
ATOM 715 C C . ALA A 1 91 ? -6.075 1.654 9.613 1.00 96.00 91 ALA A C 1
ATOM 717 O O . ALA A 1 91 ? -7.280 1.892 9.551 1.00 96.00 91 ALA A O 1
ATOM 718 N N . SER A 1 92 ? -5.485 0.783 8.787 1.00 94.06 92 SER A N 1
ATOM 719 C CA . SER A 1 92 ? -6.215 0.068 7.731 1.00 94.06 92 SER A CA 1
ATOM 720 C C . SER A 1 92 ? -7.285 -0.866 8.307 1.00 94.06 92 SER A C 1
ATOM 722 O O . SER A 1 92 ? -8.452 -0.790 7.923 1.00 94.06 92 SER A O 1
ATOM 724 N N . ALA A 1 93 ? -6.919 -1.683 9.301 1.00 95.19 93 ALA A N 1
ATOM 725 C CA . ALA A 1 93 ? -7.850 -2.587 9.971 1.00 95.19 93 ALA A CA 1
ATOM 726 C C . ALA A 1 93 ? -8.971 -1.819 10.691 1.00 95.19 93 ALA A C 1
ATOM 728 O O . ALA A 1 93 ? -10.138 -2.190 10.591 1.00 95.19 93 ALA A O 1
ATOM 729 N N . SER A 1 94 ? -8.632 -0.711 11.352 1.00 95.94 94 SER A N 1
ATOM 730 C CA . SER A 1 94 ? -9.590 0.183 12.008 1.00 95.94 94 SER A CA 1
ATOM 731 C C . SER A 1 94 ? -10.567 0.805 11.008 1.00 95.94 94 SER A C 1
ATOM 733 O O . SER A 1 94 ? -11.772 0.833 11.260 1.00 95.94 94 SER A O 1
ATOM 735 N N . ASN A 1 95 ? -10.083 1.242 9.842 1.00 96.88 95 ASN A N 1
ATOM 736 C CA . ASN A 1 95 ? -10.925 1.778 8.772 1.00 96.88 95 ASN A CA 1
ATOM 737 C C . ASN A 1 95 ? -11.870 0.714 8.198 1.00 96.88 95 ASN A C 1
ATOM 739 O O . ASN A 1 95 ? -13.050 0.995 7.989 1.00 96.88 95 ASN A O 1
ATOM 743 N N . GLU A 1 96 ? -11.393 -0.511 7.976 1.00 95.62 96 GLU A N 1
ATOM 744 C CA . GLU A 1 96 ? -12.233 -1.619 7.505 1.00 95.62 96 GLU A CA 1
ATOM 745 C C . GLU A 1 96 ? -13.264 -2.066 8.549 1.00 95.62 96 GLU A C 1
ATOM 747 O O . GLU A 1 96 ? -14.435 -2.298 8.221 1.00 95.62 96 GLU A O 1
ATOM 752 N N . ALA A 1 97 ? -12.876 -2.113 9.825 1.00 94.00 97 ALA A N 1
ATOM 753 C CA . ALA A 1 97 ? -13.799 -2.352 10.927 1.00 94.00 97 ALA A CA 1
ATOM 754 C C . ALA A 1 97 ? -14.880 -1.264 10.965 1.00 94.00 97 ALA A C 1
ATOM 756 O O . ALA A 1 97 ? -16.069 -1.580 11.004 1.00 94.00 97 ALA A O 1
ATOM 757 N N . HIS A 1 98 ? -14.494 0.009 10.850 1.00 92.31 98 HIS A N 1
ATOM 758 C CA . HIS A 1 98 ? -15.430 1.127 10.796 1.00 92.31 98 HIS A CA 1
ATOM 759 C C . HIS A 1 98 ? -16.407 1.005 9.616 1.00 92.31 98 HIS A C 1
ATOM 761 O O . HIS A 1 98 ? -17.623 1.073 9.811 1.00 92.31 98 HIS A O 1
ATOM 767 N N . ARG A 1 99 ? -15.908 0.733 8.401 1.00 93.75 99 ARG A N 1
ATOM 768 C CA . ARG A 1 99 ? -16.750 0.484 7.215 1.00 93.75 99 ARG A CA 1
ATOM 769 C C . ARG A 1 99 ? -17.734 -0.658 7.450 1.00 93.75 99 ARG A C 1
ATOM 771 O O . ARG A 1 99 ? -18.907 -0.547 7.095 1.00 93.75 99 ARG A O 1
ATOM 778 N N . THR A 1 100 ? -17.280 -1.737 8.078 1.00 92.75 100 THR A N 1
ATOM 779 C CA . THR A 1 100 ? -18.112 -2.902 8.391 1.00 92.75 100 THR A CA 1
ATOM 780 C C . THR A 1 100 ? -19.199 -2.568 9.408 1.00 92.75 100 THR A C 1
ATOM 782 O O . THR A 1 100 ? -20.358 -2.913 9.178 1.00 92.75 100 THR A O 1
ATOM 785 N N . LEU A 1 101 ? -18.864 -1.850 10.485 1.00 91.75 101 LEU A N 1
ATOM 786 C CA . LEU A 1 101 ? -19.827 -1.400 11.495 1.00 91.75 101 LEU A CA 1
ATOM 787 C C . LEU A 1 101 ? -20.923 -0.528 10.877 1.00 91.75 101 LEU A C 1
ATOM 789 O O . LEU A 1 101 ? -22.103 -0.731 11.169 1.00 91.75 101 LEU A O 1
ATOM 793 N N . VAL A 1 102 ? -20.546 0.404 9.996 1.00 91.31 102 VAL A N 1
ATOM 794 C CA . VAL A 1 102 ? -21.489 1.270 9.273 1.00 91.31 102 VAL A CA 1
ATOM 795 C C . VAL A 1 102 ? -22.372 0.446 8.335 1.00 91.31 102 VAL A C 1
ATOM 797 O O . VAL A 1 102 ? -23.598 0.552 8.395 1.00 91.31 102 VAL A O 1
ATOM 800 N N . ARG A 1 103 ? -21.770 -0.418 7.508 1.00 92.88 103 ARG A N 1
ATOM 801 C CA . ARG A 1 103 ? -22.484 -1.257 6.531 1.00 92.88 103 ARG A CA 1
ATOM 802 C C . ARG A 1 103 ? -23.500 -2.182 7.196 1.00 92.88 103 ARG A C 1
ATOM 804 O O . ARG A 1 103 ? -24.631 -2.282 6.735 1.00 92.88 103 ARG A O 1
ATOM 811 N N . LEU A 1 104 ? -23.099 -2.843 8.278 1.00 93.31 104 LEU A N 1
ATOM 812 C CA . LEU A 1 104 ? -23.939 -3.786 9.018 1.00 93.31 104 LEU A CA 1
ATOM 813 C C . LEU A 1 104 ? -24.823 -3.099 10.068 1.00 93.31 104 LEU A C 1
ATOM 815 O O . LEU A 1 104 ? -25.586 -3.772 10.756 1.00 93.31 104 LEU A O 1
ATOM 819 N N . ARG A 1 105 ? -24.732 -1.767 10.202 1.00 90.19 105 ARG A N 1
ATOM 820 C CA . ARG A 1 105 ? -25.439 -0.967 11.215 1.00 90.19 105 ARG A CA 1
ATOM 821 C C . ARG A 1 105 ? -25.250 -1.500 12.638 1.00 90.19 105 ARG A C 1
ATOM 823 O O . ARG A 1 105 ? -26.132 -1.346 13.481 1.00 90.19 105 ARG A O 1
ATOM 830 N N . LEU A 1 106 ? -24.093 -2.094 12.918 1.00 84.56 106 LEU A N 1
ATOM 831 C CA . LEU A 1 106 ? -23.784 -2.676 14.225 1.00 84.56 106 LEU A CA 1
ATOM 832 C C . LEU A 1 106 ? -23.689 -1.610 15.319 1.00 84.56 106 LEU A C 1
ATOM 834 O O . LEU A 1 106 ? -23.934 -1.913 16.476 1.00 84.56 106 LEU A O 1
ATOM 838 N N . SER A 1 107 ? -23.456 -0.348 14.954 1.00 77.88 107 SER A N 1
ATOM 839 C CA . SER A 1 107 ? -23.566 0.795 15.870 1.00 77.88 107 SER A CA 1
ATOM 840 C C . SER A 1 107 ? -24.976 1.017 16.434 1.00 77.88 107 SER A C 1
ATOM 842 O O . SER A 1 107 ? -25.138 1.789 17.371 1.00 77.88 107 SER A O 1
ATOM 844 N N . ARG A 1 108 ? -26.005 0.369 15.869 1.00 82.81 108 ARG A N 1
ATOM 845 C CA . ARG A 1 108 ? -27.383 0.383 16.389 1.00 82.81 108 ARG A CA 1
ATOM 846 C C . ARG A 1 108 ? -27.703 -0.824 17.266 1.00 82.81 108 ARG A C 1
ATOM 848 O O . ARG A 1 108 ? -28.793 -0.884 17.833 1.00 82.81 108 ARG A O 1
ATOM 855 N N . VAL A 1 109 ? -26.801 -1.800 17.331 1.00 82.56 109 VAL A N 1
ATOM 856 C CA . VAL A 1 109 ? -26.965 -2.974 18.182 1.00 82.56 109 VAL A CA 1
ATOM 857 C C . VAL A 1 109 ? -26.504 -2.581 19.586 1.00 82.56 109 VAL A C 1
ATOM 859 O O . VAL A 1 109 ? -25.378 -2.105 19.726 1.00 82.56 109 VAL A O 1
ATOM 862 N N . PRO A 1 110 ? -27.351 -2.742 20.618 1.00 83.75 110 PRO A N 1
ATOM 863 C CA . PRO A 1 110 ? -26.965 -2.392 21.973 1.00 83.75 110 PRO A CA 1
ATOM 864 C C . PRO A 1 110 ? -25.765 -3.225 22.417 1.00 83.75 110 PRO A C 1
ATOM 866 O O . PRO A 1 110 ? -25.685 -4.423 22.134 1.00 83.75 110 PRO A O 1
ATOM 869 N N . THR A 1 111 ? -24.843 -2.595 23.139 1.00 86.69 111 THR A N 1
ATOM 870 C CA . THR A 1 111 ? -23.692 -3.297 23.715 1.00 86.69 111 THR A CA 1
ATOM 871 C C . THR A 1 111 ? -24.141 -4.342 24.743 1.00 86.69 111 THR A C 1
ATOM 873 O O . THR A 1 111 ? -25.239 -4.265 25.297 1.00 86.69 111 THR A O 1
ATOM 876 N N . ALA A 1 112 ? -23.292 -5.327 25.055 1.00 85.69 112 ALA A N 1
ATOM 877 C CA . ALA A 1 112 ? -23.612 -6.329 26.080 1.00 85.69 112 ALA A CA 1
ATOM 878 C C . ALA A 1 112 ? -23.933 -5.684 27.445 1.00 85.69 112 ALA A C 1
ATOM 880 O O . ALA A 1 112 ? -24.838 -6.136 28.152 1.00 85.69 112 ALA A O 1
ATOM 881 N N . ALA A 1 113 ? -23.242 -4.590 27.784 1.00 85.44 113 ALA A N 1
ATOM 882 C CA . ALA A 1 113 ? -23.514 -3.797 28.978 1.00 85.44 113 ALA A CA 1
ATOM 883 C C . ALA A 1 113 ? -24.903 -3.138 28.921 1.00 85.44 113 ALA A C 1
ATOM 885 O O . ALA A 1 113 ? -25.679 -3.274 29.862 1.00 85.44 113 ALA A O 1
ATOM 886 N N . GLU A 1 114 ? -25.270 -2.510 27.800 1.00 86.19 114 GLU A N 1
ATOM 887 C CA . GLU A 1 114 ? -26.612 -1.941 27.607 1.00 86.19 114 GLU A CA 1
ATOM 888 C C . GLU A 1 114 ? -27.713 -3.003 27.643 1.00 86.19 114 GLU A C 1
ATOM 890 O O . GLU A 1 114 ? -28.762 -2.791 28.250 1.00 86.19 114 GLU A O 1
ATOM 895 N N . MET A 1 115 ? -27.494 -4.163 27.020 1.00 86.88 115 MET A N 1
ATOM 896 C CA . MET A 1 115 ? -28.435 -5.282 27.088 1.00 86.88 115 MET A CA 1
ATOM 897 C C . MET A 1 115 ? -28.611 -5.776 28.525 1.00 86.88 115 MET A C 1
ATOM 899 O O . MET A 1 115 ? -29.724 -6.118 28.916 1.00 86.88 115 MET A O 1
ATOM 903 N N . THR A 1 116 ? -27.537 -5.793 29.315 1.00 86.06 116 THR A N 1
ATOM 904 C CA . THR A 1 116 ? -27.578 -6.167 30.734 1.00 86.06 116 THR A CA 1
ATOM 905 C C . THR A 1 116 ? -28.322 -5.117 31.558 1.00 86.06 116 THR A C 1
ATOM 907 O O . THR A 1 116 ? -29.183 -5.481 32.353 1.00 86.06 116 THR A O 1
ATOM 910 N N . ALA A 1 117 ? -28.092 -3.826 31.302 1.00 81.31 117 ALA A N 1
ATOM 911 C CA . ALA A 1 117 ? -28.827 -2.742 31.953 1.00 81.31 117 ALA A CA 1
ATOM 912 C C . ALA A 1 117 ? -30.334 -2.785 31.634 1.00 81.31 117 ALA A C 1
ATOM 914 O O . ALA A 1 117 ? -31.170 -2.577 32.508 1.00 81.31 117 ALA A O 1
ATOM 915 N N . ARG A 1 118 ? -30.712 -3.140 30.399 1.00 82.12 118 ARG A N 1
ATOM 916 C CA . ARG A 1 118 ? -32.125 -3.342 30.020 1.00 82.12 118 ARG A CA 1
ATOM 917 C C . ARG A 1 118 ? -32.776 -4.543 30.703 1.00 82.12 118 ARG A C 1
ATOM 919 O O . ARG A 1 118 ? -33.997 -4.599 30.779 1.00 82.12 118 ARG A O 1
ATOM 926 N N . ARG A 1 119 ? -31.986 -5.517 31.162 1.00 79.06 119 ARG A N 1
ATOM 927 C CA . ARG A 1 119 ? -32.480 -6.690 31.898 1.00 79.06 119 ARG A CA 1
ATOM 928 C C . ARG A 1 119 ? -32.727 -6.406 33.375 1.00 79.06 119 ARG A C 1
ATOM 930 O O . ARG A 1 119 ? -33.190 -7.316 34.058 1.00 79.06 119 ARG A O 1
ATOM 937 N N . HIS A 1 120 ? -32.436 -5.202 33.877 1.00 69.81 120 HIS A N 1
ATOM 938 C CA . HIS A 1 120 ? -32.848 -4.841 35.228 1.00 69.81 120 HIS A CA 1
ATOM 939 C C . HIS A 1 120 ? -34.364 -5.012 35.346 1.00 69.81 120 HIS A C 1
ATOM 941 O O . HIS A 1 120 ? -35.146 -4.385 34.635 1.00 69.81 120 HIS A O 1
ATOM 947 N N . THR A 1 121 ? -34.763 -5.938 36.212 1.00 63.56 121 THR A N 1
ATOM 948 C CA . THR A 1 121 ? -36.152 -6.262 36.497 1.00 63.56 121 THR A CA 1
ATOM 949 C C . THR A 1 121 ? -36.822 -5.017 37.050 1.00 63.56 121 THR A C 1
ATOM 951 O O . THR A 1 121 ? -36.410 -4.498 38.089 1.00 63.56 121 THR A O 1
ATOM 954 N N . HIS A 1 122 ? -37.857 -4.528 36.363 1.00 65.31 122 HIS A N 1
ATOM 955 C CA . HIS A 1 122 ? -38.728 -3.524 36.958 1.00 65.31 122 HIS A CA 1
ATOM 956 C C . HIS A 1 122 ? -39.239 -4.060 38.304 1.00 65.31 122 HIS A C 1
ATOM 958 O O . HIS A 1 122 ? -39.604 -5.241 38.382 1.00 65.31 122 HIS A O 1
ATOM 964 N N . PRO A 1 123 ? -39.238 -3.235 39.367 1.00 74.88 123 PRO A N 1
ATOM 965 C CA . PRO A 1 123 ? -39.798 -3.654 40.641 1.00 74.88 123 PRO A CA 1
ATOM 966 C C . PRO A 1 123 ? -41.252 -4.068 40.419 1.00 74.88 123 PRO A C 1
ATOM 968 O O . PRO A 1 123 ? -41.961 -3.448 39.621 1.00 74.88 123 PRO A O 1
ATOM 971 N N . ALA A 1 124 ? -41.679 -5.135 41.096 1.00 75.75 124 ALA A N 1
ATOM 972 C CA . ALA A 1 124 ? -43.039 -5.636 40.979 1.00 75.75 124 ALA A CA 1
ATOM 973 C C . ALA A 1 124 ? -44.029 -4.491 41.238 1.00 75.75 124 ALA A C 1
ATOM 975 O O . ALA A 1 124 ? -44.054 -3.914 42.326 1.00 75.75 124 ALA A O 1
ATOM 976 N N . THR A 1 125 ? -44.812 -4.132 40.222 1.00 72.25 125 THR A N 1
ATOM 977 C CA . THR A 1 125 ? -45.851 -3.115 40.360 1.00 72.25 125 THR A CA 1
ATOM 978 C C . THR A 1 125 ? -46.974 -3.700 41.204 1.00 72.25 125 THR A C 1
ATOM 980 O O . THR A 1 125 ? -47.523 -4.748 40.863 1.00 72.25 125 THR A O 1
ATOM 983 N N . GLN A 1 126 ? -47.306 -3.043 42.316 1.00 75.38 126 GLN A N 1
ATOM 984 C CA . GLN A 1 126 ? -48.496 -3.404 43.078 1.00 75.38 126 GLN A CA 1
ATOM 985 C C . GLN A 1 126 ? -49.723 -3.079 42.224 1.00 75.38 126 GLN A C 1
ATOM 987 O O . GLN A 1 126 ? -49.924 -1.938 41.811 1.00 75.38 126 GLN A O 1
ATOM 992 N N . LEU A 1 127 ? -50.506 -4.105 41.898 1.00 72.06 127 LEU A N 1
ATOM 993 C CA . LEU A 1 127 ? -51.758 -3.940 41.173 1.00 72.06 127 LEU A CA 1
ATOM 994 C C . LEU A 1 127 ? -52.854 -3.600 42.178 1.00 72.06 127 LEU A C 1
ATOM 996 O O . LEU A 1 127 ? -53.127 -4.388 43.083 1.00 72.06 127 LEU A O 1
ATOM 1000 N N . HIS A 1 128 ? -53.496 -2.449 41.992 1.00 72.88 128 HIS A N 1
ATOM 1001 C CA . HIS A 1 128 ? -54.704 -2.096 42.725 1.00 72.88 128 HIS A CA 1
ATOM 1002 C C . HIS A 1 128 ? -55.927 -2.457 41.876 1.00 72.88 128 HIS A C 1
ATOM 1004 O O . HIS A 1 128 ? -55.995 -2.041 40.714 1.00 72.88 128 HIS A O 1
ATOM 1010 N N . PRO A 1 129 ? -56.880 -3.237 42.411 1.00 73.81 129 PRO A N 1
ATOM 1011 C CA . PRO A 1 129 ? -58.128 -3.499 41.714 1.00 73.81 129 PRO A CA 1
ATOM 1012 C C . PRO A 1 129 ? -58.899 -2.184 41.568 1.00 73.81 129 PRO A C 1
ATOM 1014 O O . PRO A 1 129 ? -59.075 -1.446 42.535 1.00 73.81 129 PRO A O 1
ATOM 1017 N N . SER A 1 130 ? -59.337 -1.877 40.351 1.00 69.94 130 SER A N 1
ATOM 1018 C CA . SER A 1 130 ? -60.173 -0.713 40.068 1.00 69.94 130 SER A CA 1
ATOM 1019 C C . SER A 1 130 ? -61.665 -1.063 40.200 1.00 69.94 130 SER A C 1
ATOM 1021 O O . SER A 1 130 ? -62.040 -2.234 40.058 1.00 69.94 130 SER A O 1
ATOM 1023 N N . PRO A 1 131 ? -62.537 -0.077 40.496 1.00 72.50 131 PRO A N 1
ATOM 1024 C CA . PRO A 1 131 ? -63.960 -0.331 40.702 1.00 72.50 131 PRO A CA 1
ATOM 1025 C C . PRO A 1 131 ? -64.604 -1.008 39.484 1.00 72.50 131 PRO A C 1
ATOM 1027 O O . PRO A 1 131 ? -64.395 -0.589 38.346 1.00 72.50 131 PRO A O 1
ATOM 1030 N N . GLY A 1 132 ? -65.403 -2.051 39.726 1.00 76.00 132 GLY A N 1
ATOM 1031 C CA . GLY A 1 132 ? -66.137 -2.781 38.683 1.00 76.00 132 GLY A CA 1
ATOM 1032 C C . GLY A 1 132 ? -65.374 -3.931 38.014 1.00 76.00 132 GLY A C 1
ATOM 1033 O O . GLY A 1 132 ? -65.917 -4.569 37.114 1.00 76.00 132 GLY A O 1
ATOM 1034 N N . TRP A 1 133 ? -64.144 -4.230 38.441 1.00 73.56 133 TRP A N 1
ATOM 1035 C CA . TRP A 1 133 ? -63.402 -5.383 37.929 1.00 73.56 133 TRP A CA 1
ATOM 1036 C C . TRP A 1 133 ? -63.827 -6.699 38.601 1.00 73.56 133 TRP A C 1
ATOM 1038 O O . TRP A 1 133 ? -64.047 -6.728 39.814 1.00 73.56 133 TRP A O 1
ATOM 1048 N N . PRO A 1 134 ? -63.910 -7.810 37.844 1.00 74.19 134 PRO A N 1
ATOM 1049 C CA . PRO A 1 134 ? -64.117 -9.130 38.424 1.00 74.19 134 PRO A CA 1
ATOM 1050 C C . PRO A 1 134 ? -62.887 -9.563 39.235 1.00 74.19 134 PRO A C 1
ATOM 1052 O O . PRO A 1 134 ? -61.765 -9.141 38.956 1.00 74.19 134 PRO A O 1
ATOM 1055 N N . ALA A 1 135 ? -63.095 -10.437 40.221 1.00 78.12 135 ALA A N 1
ATOM 1056 C CA . ALA A 1 135 ? -62.030 -10.963 41.071 1.00 78.12 135 ALA A CA 1
ATOM 1057 C C . ALA A 1 135 ? -60.918 -11.628 40.233 1.00 78.12 135 ALA A C 1
ATOM 1059 O O . ALA A 1 135 ? -61.170 -12.598 39.515 1.00 78.12 135 ALA A O 1
ATOM 1060 N N . ILE A 1 136 ? -59.684 -11.123 40.328 1.00 78.56 136 ILE A N 1
ATOM 1061 C CA . ILE A 1 136 ? -58.549 -11.628 39.538 1.00 78.56 136 ILE A CA 1
ATOM 1062 C C . ILE A 1 136 ? -57.738 -12.605 40.388 1.00 78.56 136 ILE A C 1
ATOM 1064 O O . ILE A 1 136 ? -57.214 -12.227 41.435 1.00 78.56 136 ILE A O 1
ATOM 1068 N N . ALA A 1 137 ? -57.604 -13.853 39.940 1.00 82.19 137 ALA A N 1
ATOM 1069 C CA . ALA A 1 137 ? -56.792 -14.855 40.629 1.00 82.19 137 ALA A CA 1
ATOM 1070 C C . ALA A 1 137 ? -55.297 -14.504 40.558 1.00 82.19 137 ALA A C 1
ATOM 1072 O O . ALA A 1 137 ? -54.775 -14.223 39.477 1.00 82.19 137 ALA A O 1
ATOM 1073 N N . ILE A 1 138 ? -54.596 -14.557 41.695 1.00 78.44 138 ILE A N 1
ATOM 1074 C CA . ILE A 1 138 ? -53.159 -14.259 41.758 1.00 78.44 138 ILE A CA 1
ATOM 1075 C C . ILE A 1 138 ? -52.355 -15.517 41.377 1.00 78.44 138 ILE A C 1
ATOM 1077 O O . ILE A 1 138 ? -52.419 -16.526 42.091 1.00 78.44 138 ILE A O 1
ATOM 1081 N N . PRO A 1 139 ? -51.551 -15.489 40.295 1.00 73.31 139 PRO A N 1
ATOM 1082 C CA . PRO A 1 139 ? -50.722 -16.627 39.907 1.00 73.31 139 PRO A CA 1
ATOM 1083 C C . PRO A 1 139 ? -49.744 -17.019 41.025 1.00 73.31 139 PRO A C 1
ATOM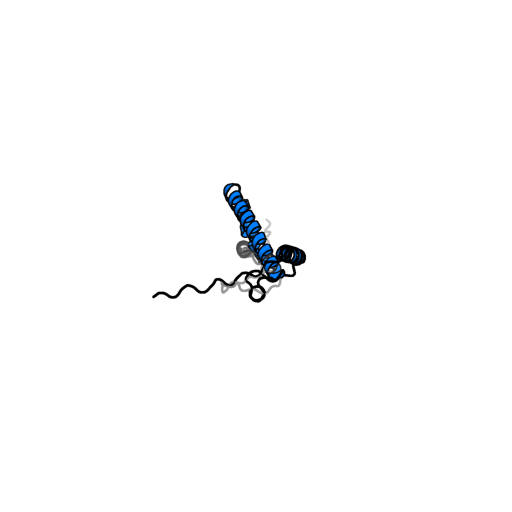 1085 O O . PRO A 1 139 ? -49.047 -16.172 41.579 1.00 73.31 139 PRO A O 1
ATOM 1088 N N . GLY A 1 140 ? -49.695 -18.311 41.365 1.00 76.69 140 GLY A N 1
ATOM 1089 C CA . GLY A 1 140 ? -48.836 -18.842 42.434 1.00 76.69 140 GLY A CA 1
ATOM 1090 C C . GLY A 1 140 ? -49.431 -18.777 43.847 1.00 76.69 140 GLY A C 1
ATOM 1091 O O . GLY A 1 140 ? -48.796 -19.251 44.786 1.00 76.69 140 GLY A O 1
ATOM 1092 N N . ARG A 1 141 ? -50.651 -18.244 44.011 1.00 74.12 141 ARG A N 1
ATOM 1093 C CA . ARG A 1 141 ? -51.401 -18.255 45.277 1.00 74.12 141 ARG A CA 1
ATOM 1094 C C . ARG A 1 141 ? -52.835 -18.760 45.058 1.00 74.12 141 ARG A C 1
ATOM 1096 O O . ARG A 1 141 ? -53.764 -17.954 45.000 1.00 74.12 141 ARG A O 1
ATOM 1103 N N . PRO A 1 142 ? -53.038 -20.083 44.908 1.00 72.31 142 PRO A N 1
ATOM 1104 C CA . PRO A 1 142 ? -54.373 -20.641 44.709 1.00 72.31 142 PRO A CA 1
ATOM 1105 C C . PRO A 1 142 ? -55.291 -20.267 45.882 1.00 72.31 142 PRO A C 1
ATOM 1107 O O . PRO A 1 142 ? -54.905 -20.395 47.039 1.00 72.31 142 PRO A O 1
ATOM 1110 N N . GLY A 1 143 ? -56.491 -19.770 45.573 1.00 77.81 143 GLY A N 1
ATOM 1111 C CA . GLY A 1 143 ? -57.463 -19.289 46.564 1.00 77.81 143 GLY A CA 1
ATOM 1112 C C . GLY A 1 143 ? -57.370 -17.796 46.904 1.00 77.81 143 GLY A C 1
ATOM 1113 O O . GLY A 1 143 ? -58.274 -17.280 47.553 1.00 77.81 143 GLY A O 1
ATOM 1114 N N . HIS A 1 144 ? -56.339 -17.084 46.435 1.00 75.88 144 HIS A N 1
ATOM 1115 C CA . HIS A 1 144 ? -56.218 -15.638 46.619 1.00 75.88 144 HIS A CA 1
ATOM 1116 C C . HIS A 1 144 ? -56.670 -14.878 45.371 1.00 75.88 144 HIS A C 1
ATOM 1118 O O . HIS A 1 144 ? -56.203 -15.140 44.259 1.00 75.88 144 HIS A O 1
ATOM 1124 N N . TYR A 1 145 ? -57.539 -13.892 45.581 1.00 80.25 145 TYR A N 1
ATOM 1125 C CA . TYR A 1 145 ? -58.083 -13.046 44.528 1.00 80.25 145 TYR A CA 1
ATOM 1126 C C . TYR A 1 145 ? -57.861 -11.572 44.867 1.00 80.25 145 TYR A C 1
ATOM 1128 O O . TYR A 1 145 ? -57.977 -11.175 46.024 1.00 80.25 145 TYR A O 1
ATOM 1136 N N . LEU A 1 146 ? -57.545 -10.763 43.856 1.00 75.56 146 LEU A N 1
ATOM 1137 C CA . LEU A 1 146 ? -57.604 -9.307 43.948 1.00 75.56 146 LEU A CA 1
ATOM 1138 C C . LEU A 1 146 ? -59.055 -8.882 43.739 1.00 75.56 146 LEU A C 1
ATOM 1140 O O . LEU A 1 146 ? -59.584 -8.987 42.631 1.00 75.56 146 LEU A O 1
ATOM 1144 N N . THR A 1 147 ? -59.688 -8.429 44.813 1.00 78.06 147 THR A N 1
ATOM 1145 C CA . THR A 1 147 ? -61.049 -7.893 44.823 1.00 78.06 147 THR A CA 1
ATOM 1146 C C . THR A 1 147 ? -61.015 -6.428 45.218 1.00 78.06 147 THR A C 1
ATOM 1148 O O . THR A 1 147 ? -60.268 -6.030 46.111 1.00 78.06 147 THR A O 1
ATOM 1151 N N . TRP A 1 148 ? -61.810 -5.609 44.533 1.00 70.56 148 TRP A N 1
ATOM 1152 C CA . TRP A 1 148 ? -62.022 -4.228 44.942 1.00 70.56 148 TRP A CA 1
ATOM 1153 C C . TRP A 1 148 ? -62.827 -4.226 46.245 1.00 70.56 148 TRP A C 1
ATOM 1155 O O . TRP A 1 148 ? -63.979 -4.656 46.263 1.00 70.56 148 TRP A O 1
ATOM 1165 N N . HIS A 1 149 ? -62.209 -3.770 47.327 1.00 66.44 149 HIS A N 1
ATOM 1166 C CA . HIS A 1 149 ? -62.902 -3.362 48.541 1.00 66.44 149 HIS A CA 1
ATOM 1167 C C . HIS A 1 149 ? -62.869 -1.838 48.513 1.00 66.44 149 HIS A C 1
ATOM 1169 O O . HIS A 1 149 ? -61.783 -1.263 48.494 1.00 66.44 149 HIS A O 1
ATOM 1175 N N . GLY A 1 150 ? -64.025 -1.187 48.380 1.00 54.50 150 GLY A N 1
ATOM 1176 C CA . GLY A 1 150 ? -64.083 0.268 48.502 1.00 54.50 150 GLY A CA 1
ATOM 1177 C C . GLY A 1 150 ? -63.478 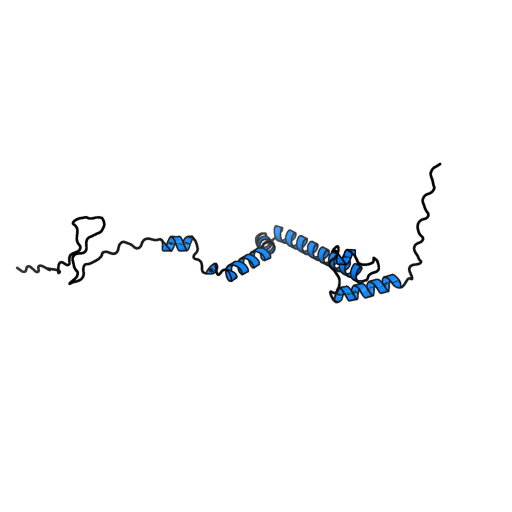0.689 49.839 1.00 54.50 150 GLY A C 1
ATOM 1178 O O . GLY A 1 150 ? -63.656 -0.024 50.824 1.00 54.50 150 GLY A O 1
ATOM 1179 N N . ASP A 1 151 ? -62.736 1.798 49.859 1.00 49.56 151 ASP A N 1
ATOM 1180 C CA . ASP A 1 151 ? -62.238 2.401 51.098 1.00 49.56 151 ASP A CA 1
ATOM 1181 C C . ASP A 1 151 ? -63.429 2.720 52.017 1.00 49.56 151 ASP A C 1
ATOM 1183 O O . ASP A 1 151 ? -64.057 3.774 51.911 1.00 49.56 151 ASP A O 1
ATOM 1187 N N . GLU A 1 152 ? -63.756 1.807 52.928 1.00 43.25 152 GLU A N 1
ATOM 1188 C CA . GLU A 1 152 ? -64.542 2.111 54.117 1.00 43.25 152 GLU A CA 1
ATOM 1189 C C . GLU A 1 152 ? -63.600 2.786 55.118 1.00 43.25 152 GLU A C 1
ATOM 1191 O O . GLU A 1 152 ? -63.076 2.173 56.047 1.00 43.25 152 GLU A O 1
ATOM 1196 N N . HIS A 1 153 ? -63.358 4.080 54.905 1.00 39.22 153 HIS A N 1
ATOM 1197 C CA . HIS A 1 153 ? -62.922 4.961 55.978 1.00 39.22 153 HIS A CA 1
ATOM 1198 C C . HIS A 1 153 ? -64.026 4.980 57.050 1.00 39.22 153 HIS A C 1
ATOM 1200 O O . HIS A 1 153 ? -65.015 5.700 56.927 1.00 39.22 153 HIS A O 1
ATOM 1206 N N . GLN A 1 154 ? -63.863 4.172 58.100 1.00 36.91 154 GLN A N 1
ATOM 1207 C CA . GLN A 1 154 ? -64.557 4.364 59.372 1.00 36.91 154 GLN A CA 1
ATOM 1208 C C . GLN A 1 154 ? -64.063 5.678 60.003 1.00 36.91 154 GLN A C 1
ATOM 1210 O O . GLN A 1 154 ? -63.065 5.703 60.719 1.00 36.91 154 GLN A O 1
ATOM 1215 N N . GLU A 1 155 ? -64.756 6.784 59.725 1.00 40.28 155 GLU A N 1
ATOM 1216 C CA . GLU A 1 155 ? -64.845 7.911 60.658 1.00 40.28 155 GLU A CA 1
ATOM 1217 C C . GLU A 1 155 ? -65.846 7.524 61.755 1.00 40.28 155 GLU A C 1
ATOM 1219 O O . GLU A 1 155 ? -67.057 7.668 61.595 1.00 40.28 155 GLU A O 1
ATOM 1224 N N . GLU A 1 156 ? -65.345 6.992 62.871 1.00 31.20 156 GLU A N 1
ATOM 1225 C CA . GLU A 1 156 ? -66.118 6.882 64.108 1.00 31.20 156 GLU A CA 1
ATOM 1226 C C . GLU A 1 156 ? -65.825 8.126 64.958 1.00 31.20 156 GLU A C 1
ATOM 1228 O O . GLU A 1 156 ? -64.743 8.296 65.520 1.00 31.20 156 GLU A O 1
ATOM 1233 N N . ALA A 1 157 ? -66.794 9.040 64.969 1.00 36.97 157 ALA A N 1
ATOM 1234 C CA . ALA A 1 157 ? -66.857 10.185 65.859 1.00 36.97 157 ALA A CA 1
ATOM 1235 C C . ALA A 1 157 ? -67.607 9.799 67.143 1.00 36.97 157 ALA A C 1
ATOM 1237 O O . ALA A 1 157 ? -68.775 9.419 67.055 1.00 36.97 157 ALA A O 1
ATOM 1238 N N . ALA A 1 158 ? -66.955 9.949 68.303 1.00 35.31 158 ALA A N 1
ATOM 1239 C CA . ALA A 1 158 ? -67.529 10.391 69.586 1.00 35.31 158 ALA A CA 1
ATOM 1240 C C . ALA A 1 158 ? -66.426 10.537 70.647 1.00 35.31 158 ALA A C 1
ATOM 1242 O O . ALA A 1 158 ? -65.754 9.526 70.949 1.00 35.31 158 ALA A O 1
#

Sequence (158 aa):
MPQPPPPRRACPPECPGAVHVLWTQAKAAYRTGAFPLYAGPEWCGLRPDDPQRLASVLAAAESWRRHQAERDRLDVLMDADPDAWWRAVTASASNEAHRTLVRLRLSRVPTAAEMTARRHTHPATQLHPSPGWPAIAIPGRPGHYLTWHGDEHQEEAA

Secondary structure (DSSP, 8-state):
-PPPPPPPPPPP---TTHHHHHHHHHHHHHHHT-SPPTTSHHHHHS-TT-HHHHHHHHHHHHHHHHHHHHHHHHHHHHHH-HHHHHHHHHHHHHHHHHHHHHHTTGGGSPPHHHHHHHTSPPP-PPPPPPTTPPPEEPTT-TT-EE------------

Radius of gyration: 41.75 Å; chains: 1; bounding box: 109×44×101 Å

Organism: NCBI:txid47763